Protein AF-A0A2U2XC08-F1 (afdb_monomer_lite)

Foldseek 3Di:
DDPDPPPPCPVDDDDDPPDPVNVVVVVVVVVVVVPDDLVRQLVVLVVVLVVVVVCQVVDPDCPDDAPLVSVVSNCVSVVNDLCNVCVVLVHHSVVSVCSSVVVDDDDPSNVVVVVVVD

Structure (mmCIF, N/CA/C/O backbone):
data_AF-A0A2U2XC08-F1
#
_entry.id   AF-A0A2U2XC08-F1
#
loop_
_atom_site.group_PDB
_atom_site.id
_atom_site.type_symbol
_atom_site.label_atom_id
_atom_site.label_alt_id
_atom_site.label_comp_id
_atom_site.label_asym_id
_atom_site.label_entity_id
_atom_site.label_seq_id
_atom_site.pdbx_PDB_ins_code
_atom_site.Cartn_x
_atom_site.Cartn_y
_atom_site.Cartn_z
_atom_site.occupancy
_atom_site.B_iso_or_equiv
_atom_site.auth_seq_id
_atom_site.auth_comp_id
_atom_site.auth_asym_id
_atom_site.auth_atom_id
_atom_site.pdbx_PDB_model_num
ATOM 1 N N . MET A 1 1 ? -36.194 44.953 7.758 1.00 37.62 1 MET A N 1
ATOM 2 C CA . MET A 1 1 ? -35.949 44.057 6.607 1.00 37.62 1 MET A CA 1
ATOM 3 C C . MET A 1 1 ? -35.073 42.915 7.097 1.00 37.62 1 MET A C 1
ATOM 5 O O . MET A 1 1 ? -33.997 43.182 7.612 1.00 37.62 1 MET A O 1
ATOM 9 N N . LYS A 1 2 ? -35.587 41.680 7.085 1.00 36.59 2 LYS A N 1
ATOM 10 C CA . LYS A 1 2 ? -34.853 40.486 7.528 1.00 36.59 2 LYS A CA 1
ATOM 11 C C . LYS A 1 2 ? -33.906 40.064 6.402 1.00 36.59 2 LYS A C 1
ATOM 13 O O . LYS A 1 2 ? -34.389 39.669 5.347 1.00 36.59 2 LYS A O 1
ATOM 18 N N . ASN A 1 3 ? -32.597 40.144 6.627 1.00 41.47 3 ASN A N 1
ATOM 19 C CA . ASN A 1 3 ? -31.620 39.487 5.762 1.00 41.47 3 ASN A CA 1
ATOM 20 C C . ASN A 1 3 ? -31.699 37.983 6.029 1.00 41.47 3 ASN A C 1
ATOM 22 O O . ASN A 1 3 ? -31.216 37.497 7.048 1.00 41.47 3 ASN A O 1
ATOM 26 N N . GLN A 1 4 ? -32.377 37.263 5.138 1.00 45.50 4 GLN A N 1
ATOM 27 C CA . GLN A 1 4 ? -32.289 35.812 5.066 1.00 45.50 4 GLN A CA 1
ATOM 28 C C . GLN A 1 4 ? -30.920 35.467 4.480 1.00 45.50 4 GLN A C 1
ATOM 30 O O . GLN A 1 4 ? -30.671 35.660 3.292 1.00 45.50 4 GLN A O 1
ATOM 35 N N . GLU A 1 5 ? -30.014 35.002 5.336 1.00 47.91 5 GLU A N 1
ATOM 36 C CA . GLU A 1 5 ? -28.791 34.344 4.898 1.00 47.91 5 GLU A CA 1
ATOM 37 C C . GLU A 1 5 ? -29.172 33.105 4.084 1.00 47.91 5 GLU A C 1
ATOM 39 O O . GLU A 1 5 ? -29.782 32.166 4.600 1.00 47.91 5 GLU A O 1
ATOM 44 N N . ASN A 1 6 ? -28.801 33.108 2.805 1.00 50.00 6 ASN A N 1
ATOM 45 C CA . ASN A 1 6 ? -28.801 31.932 1.944 1.00 50.00 6 ASN A CA 1
ATOM 46 C C . ASN A 1 6 ? -27.780 30.917 2.482 1.00 50.00 6 ASN A C 1
ATOM 48 O O . ASN A 1 6 ? -26.659 30.815 1.983 1.00 50.00 6 ASN A O 1
ATOM 52 N N . LYS A 1 7 ? -28.148 30.164 3.523 1.00 52.16 7 LYS A N 1
ATOM 53 C CA . LYS A 1 7 ? -27.429 28.949 3.903 1.00 52.16 7 LYS A CA 1
ATOM 54 C C . LYS A 1 7 ? -27.729 27.906 2.839 1.00 52.16 7 LYS A C 1
ATOM 56 O O . LYS A 1 7 ? -28.845 27.400 2.758 1.00 52.16 7 LYS A O 1
ATOM 61 N N . ALA A 1 8 ? -26.728 27.635 2.005 1.00 52.88 8 ALA A N 1
ATOM 62 C CA . ALA A 1 8 ? -26.723 26.505 1.093 1.00 52.88 8 ALA A CA 1
ATOM 63 C C . ALA A 1 8 ? -27.269 25.270 1.822 1.00 52.88 8 ALA A C 1
ATOM 65 O O . ALA A 1 8 ? -26.818 24.928 2.916 1.00 52.88 8 ALA A O 1
ATOM 66 N N . GLN A 1 9 ? -28.294 24.676 1.227 1.00 49.53 9 GLN A N 1
ATOM 67 C CA . GLN A 1 9 ? -29.098 23.588 1.757 1.00 49.53 9 GLN A CA 1
ATOM 68 C C . GLN A 1 9 ? -28.254 22.308 1.825 1.00 49.53 9 GLN A C 1
ATOM 70 O O . GLN A 1 9 ? -28.327 21.443 0.958 1.00 49.53 9 GLN A O 1
ATOM 75 N N . VAL A 1 10 ? -27.399 22.204 2.841 1.00 57.72 10 VAL A N 1
ATOM 76 C CA . VAL A 1 10 ? -26.796 20.932 3.236 1.00 57.72 10 VAL A CA 1
ATOM 77 C C . VAL A 1 10 ? -27.898 20.166 3.961 1.00 57.72 10 VAL A C 1
ATOM 79 O O . VAL A 1 10 ? -28.449 20.656 4.941 1.00 57.72 10 VAL A O 1
ATOM 82 N N . LEU A 1 11 ? -28.264 18.990 3.448 1.00 60.62 11 LEU A N 1
ATOM 83 C CA . LEU A 1 11 ? -29.372 18.159 3.953 1.00 60.62 11 LEU A CA 1
ATOM 84 C C . LEU A 1 11 ? -29.152 17.622 5.382 1.00 60.62 11 LEU A C 1
ATOM 86 O O . LEU A 1 11 ? -30.005 16.913 5.908 1.00 60.62 11 LEU A O 1
ATOM 90 N N . THR A 1 12 ? -28.016 17.937 6.000 1.00 60.31 12 THR A N 1
ATOM 91 C CA . THR A 1 12 ? -27.619 17.483 7.329 1.00 60.31 12 THR A CA 1
ATOM 92 C C . THR A 1 12 ? -26.810 18.570 8.028 1.00 60.31 12 THR A C 1
ATOM 94 O O . THR A 1 12 ? -25.965 19.217 7.400 1.00 60.31 12 THR A O 1
ATOM 97 N N . ASP A 1 13 ? -27.008 18.722 9.335 1.00 68.81 13 ASP A N 1
ATOM 98 C CA . ASP A 1 13 ? -26.088 19.484 10.176 1.00 68.81 13 ASP A CA 1
ATOM 99 C C . ASP A 1 13 ? -24.674 18.882 10.115 1.00 68.81 13 ASP A C 1
ATOM 101 O O . ASP A 1 13 ? -24.479 17.711 9.768 1.00 68.81 13 ASP A O 1
ATOM 105 N N . ARG A 1 14 ? -23.656 19.695 10.425 1.00 70.25 14 ARG A N 1
ATOM 106 C CA . ARG A 1 14 ? -22.283 19.188 10.551 1.00 70.25 14 ARG A CA 1
ATOM 107 C C . ARG A 1 14 ? -22.255 18.112 11.637 1.00 70.25 14 ARG A C 1
ATOM 109 O O . ARG A 1 14 ? -22.816 18.314 12.708 1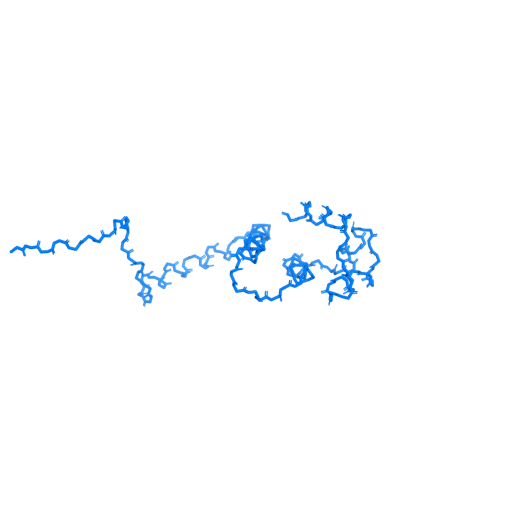.00 70.25 14 ARG A O 1
ATOM 116 N N . MET A 1 15 ? -21.587 16.993 11.354 1.00 73.00 15 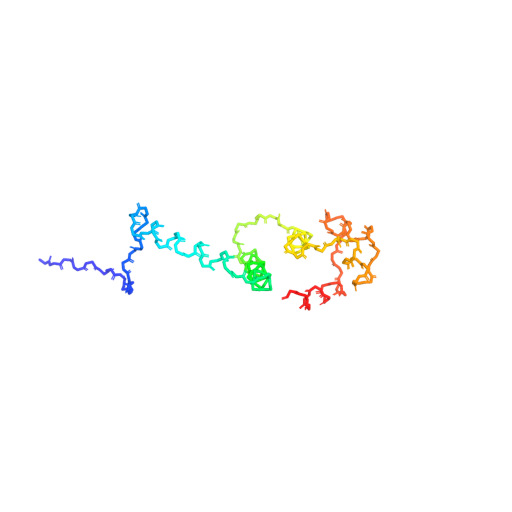MET A N 1
ATOM 117 C CA . MET A 1 15 ? -21.402 15.912 12.323 1.00 73.00 15 MET A CA 1
ATOM 118 C C . MET A 1 15 ? -20.749 16.454 13.603 1.00 73.00 15 MET A C 1
ATOM 120 O O . MET A 1 15 ? -19.706 17.106 13.532 1.00 73.00 15 MET A O 1
ATOM 124 N N . ASP A 1 16 ? -21.367 16.180 14.752 1.00 80.88 16 ASP A N 1
ATOM 125 C CA . ASP A 1 16 ? -20.896 16.639 16.059 1.00 80.88 16 ASP A CA 1
ATOM 126 C C . ASP A 1 16 ? -19.779 15.723 16.585 1.00 80.88 16 ASP A C 1
ATOM 128 O O . ASP A 1 16 ? -20.021 14.689 17.214 1.00 80.88 16 ASP A O 1
ATOM 132 N N . VAL A 1 17 ? -18.537 16.056 16.227 1.00 84.62 17 VAL A N 1
ATOM 133 C CA . VAL A 1 17 ? -17.336 15.294 16.593 1.00 84.62 17 VAL A CA 1
ATOM 134 C C . VAL A 1 17 ? -16.894 15.596 18.027 1.00 84.62 17 VAL A C 1
ATOM 136 O O . VAL A 1 17 ? -16.943 16.733 18.482 1.00 84.62 17 VAL A O 1
ATOM 139 N N . GLY A 1 18 ? -16.398 14.580 18.739 1.00 84.69 18 GLY A N 1
ATOM 140 C CA . GLY A 1 18 ? -15.904 14.728 20.117 1.00 84.69 18 GLY A CA 1
ATOM 141 C C . GLY A 1 18 ? -16.979 14.621 21.204 1.00 84.69 18 GLY A C 1
ATOM 142 O O . GLY A 1 18 ? -16.652 14.660 22.390 1.00 84.69 18 GLY A O 1
ATOM 143 N N . THR A 1 19 ? -18.239 14.421 20.820 1.00 91.62 19 THR A N 1
ATOM 144 C CA . THR A 1 19 ? -19.324 14.060 21.739 1.00 91.62 19 THR A CA 1
ATOM 145 C C . THR A 1 19 ? -19.198 12.625 22.238 1.00 91.62 19 THR A C 1
ATOM 147 O O . THR A 1 19 ? -18.484 11.790 21.672 1.00 91.62 19 THR A O 1
ATOM 150 N N . LYS A 1 20 ? -19.928 12.315 23.313 1.00 92.50 20 LYS A N 1
ATOM 151 C CA . LYS A 1 20 ? -20.022 10.951 23.835 1.00 92.50 20 LYS A CA 1
ATOM 152 C C . LYS A 1 20 ? -20.632 10.017 22.787 1.00 92.50 20 LYS A C 1
ATOM 154 O O . LYS A 1 20 ? -20.092 8.944 22.545 1.00 92.50 20 LYS A O 1
ATOM 159 N N . GLU A 1 21 ? -21.691 10.465 22.126 1.00 89.19 21 GLU A N 1
ATOM 160 C CA . GLU A 1 21 ? -22.430 9.737 21.099 1.00 89.19 21 GLU A CA 1
ATOM 161 C C . GLU A 1 21 ? -21.540 9.419 19.890 1.00 89.19 21 GLU A C 1
ATOM 163 O O . GLU A 1 21 ? -21.527 8.288 19.403 1.00 89.19 21 GLU A O 1
ATOM 168 N N . PHE A 1 22 ? -20.733 10.386 19.437 1.00 91.50 22 PHE A N 1
ATOM 169 C CA . PHE A 1 22 ? -19.759 10.162 18.368 1.00 91.50 22 PHE A CA 1
ATOM 170 C C . PHE A 1 22 ? -18.724 9.096 18.753 1.00 91.50 22 PHE A C 1
ATOM 172 O O . PHE A 1 22 ? -18.450 8.182 17.971 1.00 91.50 22 PHE A O 1
ATOM 179 N N . ASN A 1 23 ? -18.181 9.173 19.970 1.00 93.50 23 ASN A N 1
ATOM 180 C CA . ASN A 1 23 ? -17.194 8.211 20.461 1.00 93.50 23 ASN A CA 1
ATOM 181 C C . ASN A 1 23 ? -17.789 6.797 20.607 1.00 93.50 23 ASN A C 1
ATOM 183 O O . ASN A 1 23 ? -17.135 5.811 20.260 1.00 93.50 23 ASN A O 1
ATOM 187 N N . GLU A 1 24 ? -19.037 6.685 21.072 1.00 94.00 24 GLU A N 1
ATOM 188 C CA . GLU A 1 24 ? -19.772 5.416 21.146 1.00 94.00 24 GLU A CA 1
ATOM 189 C C . GLU A 1 24 ? -19.996 4.818 19.754 1.00 94.00 24 GLU A C 1
ATOM 191 O O . GLU A 1 24 ? -19.713 3.638 19.528 1.00 94.00 24 GLU A O 1
ATOM 196 N N . PHE A 1 25 ? -20.421 5.636 18.790 1.00 93.00 25 PHE A N 1
ATOM 197 C CA . PHE A 1 25 ? -20.585 5.200 17.408 1.00 93.00 25 PHE A CA 1
ATOM 198 C C . PHE A 1 25 ? -19.259 4.728 16.790 1.00 93.00 25 PHE A C 1
ATOM 200 O O . PHE A 1 25 ? -19.203 3.655 16.181 1.00 93.00 25 PHE A O 1
ATOM 207 N N . GLN A 1 26 ? -18.165 5.467 17.002 1.00 93.69 26 GLN A N 1
ATOM 208 C CA . GLN A 1 26 ? -16.832 5.064 16.554 1.00 93.69 26 GLN A CA 1
ATOM 209 C C . GLN A 1 26 ? -16.415 3.717 17.167 1.00 93.69 26 GLN A C 1
ATOM 211 O O . GLN A 1 26 ? -15.881 2.856 16.461 1.00 93.69 26 GLN A O 1
ATOM 216 N N . ALA A 1 27 ? -16.693 3.493 18.454 1.00 95.00 27 ALA A N 1
ATOM 217 C CA . ALA A 1 27 ? -16.409 2.222 19.116 1.00 95.00 27 ALA A CA 1
ATOM 218 C C . ALA A 1 27 ? -17.211 1.055 18.509 1.00 95.00 27 ALA A C 1
ATOM 220 O O . ALA A 1 27 ? -16.644 -0.015 18.268 1.00 95.00 27 ALA A O 1
ATOM 221 N N . ILE A 1 28 ? -18.496 1.262 18.192 1.00 96.00 28 ILE A N 1
ATOM 222 C CA . ILE A 1 28 ? -19.341 0.265 17.510 1.00 96.00 28 ILE A CA 1
ATOM 223 C C . ILE A 1 28 ? -18.751 -0.096 16.142 1.00 96.00 28 ILE A C 1
ATOM 225 O O . ILE A 1 28 ? -18.589 -1.279 15.831 1.00 96.00 28 ILE A O 1
ATOM 229 N N . LEU A 1 29 ? -18.375 0.904 15.339 1.00 94.06 29 LEU A N 1
ATOM 230 C CA . LEU A 1 29 ? -17.763 0.679 14.027 1.00 94.06 29 LEU A CA 1
ATOM 231 C C . LEU A 1 29 ? -16.441 -0.090 14.128 1.00 94.06 29 LEU A C 1
ATOM 233 O O . LEU A 1 29 ? -16.198 -1.010 13.342 1.00 94.06 29 LEU A O 1
ATOM 237 N N . LEU A 1 30 ? -15.593 0.248 15.104 1.00 93.94 30 LEU A N 1
ATOM 238 C CA . LEU A 1 30 ? -14.325 -0.444 15.342 1.00 93.94 30 LEU A CA 1
ATOM 239 C C . LEU A 1 30 ? -14.544 -1.906 15.741 1.00 93.94 30 LEU A C 1
ATOM 241 O O . LEU A 1 30 ? -13.868 -2.788 15.207 1.00 93.94 30 LEU A O 1
ATOM 245 N N . ASN A 1 31 ? -15.505 -2.180 16.623 1.00 95.56 31 ASN A N 1
ATOM 246 C CA . ASN A 1 31 ? -15.857 -3.547 17.001 1.00 95.56 31 ASN A CA 1
ATOM 247 C C . ASN A 1 31 ? -16.374 -4.334 15.793 1.00 95.56 31 ASN A C 1
ATOM 249 O O . ASN A 1 31 ? -15.866 -5.419 15.510 1.00 95.56 31 ASN A O 1
ATOM 253 N N . LYS A 1 32 ? -17.269 -3.742 14.993 1.00 93.62 32 LYS A N 1
ATOM 254 C CA . LYS A 1 32 ? -17.787 -4.403 13.791 1.00 93.62 32 LYS A CA 1
ATOM 255 C C . LYS A 1 32 ? -16.707 -4.663 12.741 1.00 93.62 32 LYS A C 1
ATOM 257 O O . LYS A 1 32 ? -16.725 -5.682 12.057 1.00 93.62 32 LYS A O 1
ATOM 262 N N . SER A 1 33 ? -15.740 -3.756 12.621 1.00 92.31 33 SER A N 1
ATOM 263 C CA . SER A 1 33 ? -14.581 -3.918 11.740 1.00 92.31 33 SER A CA 1
ATOM 264 C C . SER A 1 33 ? -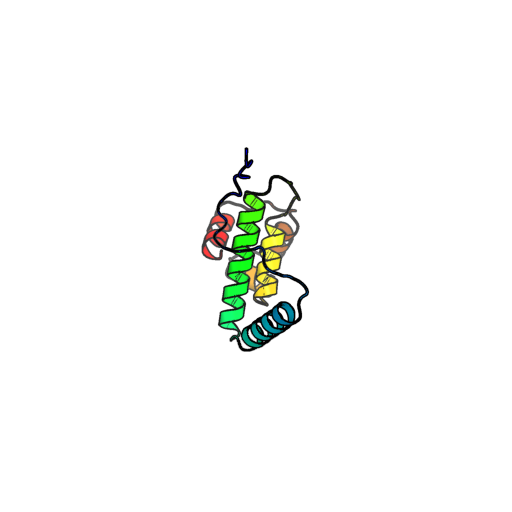13.709 -5.113 12.144 1.00 92.31 33 SER A C 1
ATOM 266 O O . SER A 1 33 ? -13.240 -5.859 11.281 1.00 92.31 33 SER A O 1
ATOM 268 N N . ARG A 1 34 ? -13.517 -5.337 13.453 1.00 92.75 34 ARG A N 1
ATOM 269 C CA . ARG A 1 34 ? -12.701 -6.447 13.976 1.00 92.75 34 ARG A CA 1
ATOM 270 C C . ARG A 1 34 ? -13.294 -7.817 13.648 1.00 92.75 34 ARG A C 1
ATOM 272 O O . ARG A 1 34 ? -12.520 -8.721 13.331 1.00 92.75 34 ARG A O 1
ATOM 279 N N . GLU A 1 35 ? -14.624 -7.929 13.648 1.00 95.50 35 GLU A N 1
ATOM 280 C CA . GLU A 1 35 ? -15.389 -9.149 13.327 1.00 95.50 35 GLU A CA 1
ATOM 281 C C . GLU A 1 35 ? -15.267 -9.607 11.864 1.00 95.50 35 GLU A C 1
ATOM 283 O O . GLU A 1 35 ? -15.655 -10.727 11.538 1.00 95.50 35 GLU A O 1
ATOM 288 N N . ARG A 1 36 ? -14.747 -8.763 10.964 1.00 92.62 36 ARG A N 1
ATOM 289 C CA . ARG A 1 36 ? -14.617 -9.108 9.542 1.00 92.62 36 ARG A CA 1
ATOM 290 C C . ARG A 1 36 ? -13.669 -10.284 9.324 1.00 92.62 36 ARG A C 1
ATOM 292 O O . ARG A 1 36 ? -12.616 -10.379 9.970 1.00 92.62 36 ARG A O 1
ATOM 299 N N . SER A 1 37 ? -14.009 -11.112 8.338 1.00 95.31 37 SER A N 1
ATOM 300 C CA . SER A 1 37 ? -13.136 -12.190 7.875 1.00 95.31 37 SER A CA 1
ATOM 301 C C . SER A 1 37 ? -11.840 -11.630 7.274 1.00 95.31 37 SER A C 1
ATOM 303 O O . SER A 1 37 ? -11.744 -10.443 6.939 1.00 95.31 37 SER A O 1
ATOM 305 N N . ILE A 1 38 ? -10.825 -12.482 7.131 1.00 91.38 38 ILE A N 1
ATOM 306 C CA . ILE A 1 38 ? -9.538 -12.093 6.535 1.00 91.38 38 ILE A CA 1
ATOM 307 C C . ILE A 1 38 ? -9.743 -11.636 5.085 1.00 91.38 38 ILE A C 1
ATOM 309 O O . ILE A 1 38 ? -9.164 -10.642 4.658 1.00 91.38 38 ILE A O 1
ATOM 313 N N . GLU A 1 39 ? -10.614 -12.312 4.344 1.00 91.62 39 GLU A N 1
ATOM 314 C CA . GLU A 1 39 ? -10.951 -12.003 2.954 1.00 91.62 39 GLU A CA 1
ATOM 315 C C . GLU A 1 39 ? -11.624 -10.633 2.851 1.00 91.62 39 GLU A C 1
ATOM 317 O O . GLU A 1 39 ? -11.231 -9.810 2.028 1.00 91.62 39 GLU A O 1
ATOM 322 N N . GLN A 1 40 ? -12.589 -10.346 3.729 1.00 94.31 40 GLN A N 1
ATOM 323 C CA . GLN A 1 40 ? -13.250 -9.040 3.776 1.00 94.31 40 GLN A CA 1
ATOM 324 C C . GLN A 1 40 ? -12.263 -7.916 4.102 1.00 94.31 40 GLN A C 1
ATOM 326 O O . GLN A 1 40 ? -12.318 -6.855 3.483 1.00 94.31 40 GLN A O 1
ATOM 331 N N . LYS A 1 41 ? -11.340 -8.147 5.044 1.00 92.50 41 LYS A N 1
ATOM 332 C CA . LYS A 1 41 ? -10.271 -7.190 5.368 1.00 92.50 41 LYS A CA 1
ATOM 333 C C . LYS A 1 41 ? -9.381 -6.936 4.150 1.00 92.50 41 LYS A C 1
ATOM 335 O O . LYS A 1 41 ? -9.171 -5.782 3.798 1.00 92.50 41 LYS A O 1
ATOM 340 N N . LYS A 1 42 ? -8.960 -7.988 3.443 1.00 90.69 42 LYS A N 1
ATOM 341 C CA . LYS A 1 42 ? -8.158 -7.882 2.210 1.00 90.69 42 LYS A CA 1
ATOM 342 C C . LYS A 1 42 ? -8.866 -7.108 1.095 1.00 90.69 42 LYS A C 1
ATOM 344 O O . LYS A 1 42 ? -8.236 -6.296 0.426 1.00 90.69 42 LYS A O 1
ATOM 349 N N . VAL A 1 43 ? -10.170 -7.316 0.909 1.00 92.75 43 VAL A N 1
ATOM 350 C CA . VAL A 1 43 ? -10.969 -6.558 -0.072 1.00 92.75 43 VAL A CA 1
ATOM 351 C C . VAL A 1 43 ? -11.017 -5.072 0.291 1.00 92.75 43 VAL A C 1
ATOM 353 O O . VAL A 1 43 ? -10.838 -4.224 -0.581 1.00 92.75 43 VAL A O 1
ATOM 356 N N . VAL A 1 44 ? -11.198 -4.744 1.573 1.00 93.38 44 VAL A N 1
ATOM 357 C CA . VAL A 1 44 ? -11.164 -3.353 2.057 1.00 93.38 44 VAL A CA 1
ATOM 358 C C . VAL A 1 44 ? -9.783 -2.720 1.859 1.00 93.38 44 VAL A C 1
ATOM 360 O O . VAL A 1 44 ? -9.714 -1.587 1.389 1.00 93.38 44 VAL A O 1
ATOM 363 N N . GLU A 1 45 ? -8.696 -3.440 2.145 1.00 92.62 45 GLU A N 1
ATOM 364 C CA . GLU A 1 45 ? -7.329 -2.954 1.895 1.00 92.62 45 GLU A CA 1
ATOM 365 C C . GLU A 1 45 ? -7.071 -2.696 0.404 1.00 92.62 45 GLU A C 1
ATOM 367 O O . GLU A 1 45 ? -6.505 -1.664 0.043 1.00 92.62 45 GLU A O 1
ATOM 372 N N . LEU A 1 46 ? -7.547 -3.578 -0.484 1.00 92.31 46 LEU A N 1
ATOM 373 C CA . LEU A 1 46 ? -7.442 -3.365 -1.930 1.00 92.31 46 LEU A CA 1
ATOM 374 C C . LEU A 1 46 ? -8.215 -2.122 -2.381 1.00 92.31 46 LEU A C 1
ATOM 376 O O . LEU A 1 46 ? -7.689 -1.327 -3.154 1.00 92.31 46 LEU A O 1
ATOM 380 N N . MET A 1 47 ? -9.442 -1.927 -1.886 1.00 94.06 47 MET A N 1
ATOM 381 C CA . MET A 1 47 ? -10.233 -0.726 -2.185 1.00 94.06 47 MET A CA 1
ATOM 382 C C . MET A 1 47 ? -9.548 0.545 -1.673 1.00 94.06 47 MET A C 1
ATOM 384 O O . MET A 1 47 ? -9.455 1.527 -2.403 1.00 94.06 47 MET A O 1
ATOM 388 N N . SER A 1 48 ? -9.006 0.510 -0.454 1.00 93.88 48 SER A N 1
ATOM 389 C CA . SER A 1 48 ? -8.221 1.609 0.121 1.00 93.88 48 SER A CA 1
ATOM 390 C C . SER A 1 48 ? -7.021 1.967 -0.760 1.00 93.88 48 SER A C 1
ATOM 392 O O . SER A 1 48 ? -6.774 3.140 -1.034 1.00 93.88 48 SER A O 1
ATOM 394 N N . LEU A 1 49 ? -6.301 0.962 -1.267 1.00 93.62 49 LEU A N 1
ATOM 395 C CA . LEU A 1 49 ? -5.176 1.180 -2.171 1.00 93.62 49 LEU A CA 1
ATOM 396 C C . LEU A 1 49 ? -5.605 1.819 -3.501 1.00 93.62 49 LEU A C 1
ATOM 398 O O . LEU A 1 49 ? -4.927 2.735 -3.962 1.00 93.62 49 LEU A O 1
ATOM 402 N N . LYS A 1 50 ? -6.732 1.389 -4.085 1.00 92.56 50 LYS A N 1
ATOM 403 C CA . LYS A 1 50 ? -7.290 2.003 -5.304 1.00 92.56 50 LYS A CA 1
ATOM 404 C C . LYS A 1 50 ? -7.617 3.477 -5.091 1.00 92.56 50 LYS A C 1
ATOM 406 O O . LYS A 1 50 ? -7.147 4.309 -5.859 1.00 92.56 50 LYS A O 1
ATOM 411 N N . PHE A 1 51 ? -8.318 3.810 -4.007 1.00 93.75 51 PHE A N 1
ATOM 412 C CA . PHE A 1 51 ? -8.629 5.206 -3.690 1.00 93.75 51 PHE A CA 1
AT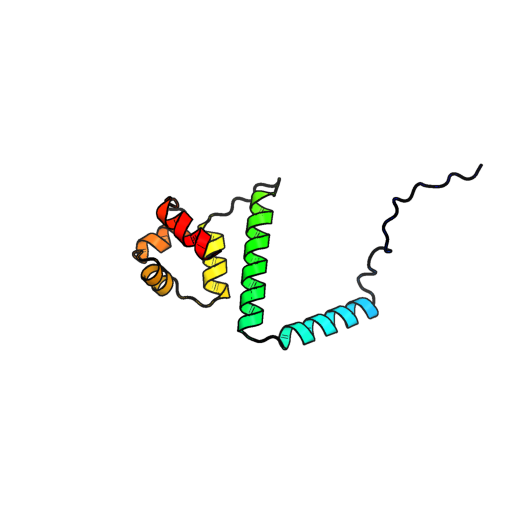OM 413 C C . PHE A 1 51 ? -7.366 6.041 -3.475 1.00 93.75 51 PHE A C 1
ATOM 415 O O . PHE A 1 51 ? -7.266 7.134 -4.013 1.00 93.75 51 PHE A O 1
ATOM 422 N N . LYS A 1 52 ? -6.336 5.505 -2.807 1.00 91.69 52 LYS A N 1
ATOM 423 C CA . LYS A 1 52 ? -5.041 6.198 -2.686 1.00 91.69 52 LYS A CA 1
ATOM 424 C C . LYS A 1 52 ? -4.374 6.467 -4.038 1.00 91.69 52 LYS A C 1
ATOM 426 O O . LYS A 1 52 ? -3.697 7.483 -4.182 1.00 91.69 52 LYS A O 1
ATOM 431 N N . MET A 1 53 ? -4.491 5.548 -4.999 1.00 91.50 53 MET A N 1
ATOM 432 C CA . MET A 1 53 ? -3.970 5.751 -6.356 1.00 91.50 53 MET A CA 1
ATOM 433 C C . MET A 1 53 ? -4.771 6.828 -7.097 1.00 91.50 53 MET A C 1
ATOM 435 O O . MET A 1 53 ? -4.172 7.697 -7.723 1.00 91.50 53 MET A O 1
ATOM 439 N N . GLU A 1 54 ? -6.101 6.807 -6.995 1.00 92.38 54 GLU A N 1
ATOM 440 C CA . GLU A 1 54 ? -6.982 7.829 -7.578 1.00 92.38 54 GLU A CA 1
ATOM 441 C C . GLU A 1 54 ? -6.715 9.214 -6.979 1.00 92.38 54 GLU A C 1
ATOM 443 O O . GLU A 1 54 ? -6.534 10.185 -7.714 1.00 92.38 54 GLU A O 1
ATOM 448 N N . ASP A 1 55 ? -6.611 9.303 -5.655 1.00 91.88 55 ASP A N 1
ATOM 449 C CA . ASP A 1 55 ? -6.282 10.535 -4.941 1.00 91.88 55 ASP A CA 1
ATOM 450 C C . ASP A 1 55 ? -4.918 11.074 -5.375 1.00 91.88 55 ASP A C 1
ATOM 452 O O . ASP A 1 55 ? -4.779 12.271 -5.611 1.00 91.88 55 ASP A O 1
ATOM 456 N N . TYR A 1 56 ? -3.918 10.199 -5.540 1.00 91.25 56 TYR A N 1
ATOM 457 C CA . TYR A 1 56 ? -2.600 10.583 -6.047 1.00 91.25 56 TYR A CA 1
ATOM 458 C C . TYR A 1 56 ? -2.659 11.152 -7.471 1.00 91.25 56 TYR A C 1
ATOM 460 O O . TYR A 1 56 ? -1.979 12.130 -7.770 1.00 91.25 56 TYR A O 1
ATOM 468 N N . LEU A 1 57 ? -3.477 10.572 -8.353 1.00 90.31 57 LEU A N 1
ATOM 469 C CA . LEU A 1 57 ? -3.655 11.082 -9.717 1.00 90.31 57 LEU A CA 1
ATOM 470 C C . LEU A 1 57 ? -4.380 12.435 -9.744 1.00 90.31 57 LEU A C 1
ATOM 472 O O . LEU A 1 57 ? -4.115 13.255 -10.623 1.00 90.31 57 LEU A O 1
ATOM 476 N N . ASN A 1 58 ? -5.275 12.670 -8.783 1.00 91.62 58 ASN A N 1
ATOM 477 C CA . ASN A 1 58 ? -6.088 13.881 -8.692 1.00 91.62 58 ASN A CA 1
ATOM 478 C C . ASN A 1 58 ? -5.473 14.977 -7.800 1.00 91.62 58 ASN A C 1
ATOM 480 O O . ASN A 1 58 ? -5.996 16.097 -7.761 1.00 91.62 58 ASN A O 1
ATOM 484 N N . SER A 1 59 ? -4.388 14.692 -7.071 1.00 87.38 59 SER A N 1
ATOM 485 C CA . SER A 1 59 ? -3.815 15.643 -6.120 1.00 87.38 59 SER A CA 1
ATOM 486 C C . SER A 1 59 ? -3.154 16.824 -6.837 1.00 87.38 59 SER A C 1
ATOM 488 O O . SER A 1 59 ? -2.349 16.681 -7.758 1.00 87.38 59 SER A O 1
ATOM 490 N N . LYS A 1 60 ? -3.483 18.041 -6.386 1.00 81.94 60 LYS A N 1
ATOM 491 C CA . LYS A 1 60 ? -2.807 19.269 -6.841 1.00 81.94 60 LYS A CA 1
ATOM 492 C C . LYS A 1 60 ? -1.420 19.409 -6.211 1.00 81.94 60 LYS A C 1
ATOM 494 O O . LYS A 1 60 ? -0.507 19.936 -6.846 1.00 81.94 60 LYS A O 1
ATOM 499 N N . ASP A 1 61 ? -1.267 18.887 -4.997 1.00 72.50 61 ASP A N 1
ATOM 500 C CA . ASP A 1 61 ? 0.004 18.797 -4.291 1.00 72.50 61 ASP A CA 1
ATOM 501 C C . ASP A 1 61 ? 0.762 17.558 -4.766 1.00 72.50 61 ASP A C 1
ATOM 503 O O . ASP A 1 61 ? 0.345 16.415 -4.558 1.00 72.50 61 ASP A O 1
ATOM 507 N N . LYS A 1 62 ? 1.885 17.790 -5.449 1.00 64.81 62 LYS A N 1
ATOM 508 C CA . LYS A 1 62 ? 2.728 16.736 -6.019 1.00 64.81 62 LYS A CA 1
ATOM 509 C C . LYS A 1 62 ? 3.684 16.185 -4.966 1.00 64.81 62 LYS A C 1
ATOM 511 O O . LYS A 1 62 ? 4.898 16.351 -5.073 1.00 64.81 62 LYS A O 1
ATOM 516 N N . HIS A 1 63 ? 3.155 15.514 -3.947 1.00 74.62 63 HIS A N 1
ATOM 517 C CA . HIS A 1 63 ? 3.991 14.595 -3.179 1.00 74.62 63 HIS A CA 1
ATOM 518 C C . HIS A 1 63 ? 4.368 13.437 -4.098 1.00 74.62 63 HIS A C 1
ATOM 520 O O . HIS A 1 63 ? 3.524 12.631 -4.472 1.00 74.62 63 HIS A O 1
ATOM 526 N N . PHE A 1 64 ? 5.629 13.396 -4.517 1.00 80.25 64 PHE A N 1
ATOM 527 C CA . PHE A 1 64 ? 6.113 12.395 -5.456 1.00 80.25 64 PHE A CA 1
ATOM 528 C C . PHE A 1 64 ? 6.047 10.996 -4.821 1.00 80.25 64 PHE A C 1
ATOM 530 O O . PHE A 1 64 ? 6.790 10.713 -3.881 1.00 80.25 64 PHE A O 1
ATOM 537 N N . LYS A 1 65 ? 5.163 10.131 -5.336 1.00 87.88 65 LYS A N 1
ATOM 538 C CA . LYS A 1 65 ? 5.125 8.695 -5.025 1.00 87.88 65 LYS A CA 1
ATOM 539 C C . LYS A 1 65 ? 5.604 7.895 -6.228 1.00 87.88 65 LYS A C 1
ATOM 541 O O . LYS A 1 65 ? 5.198 8.144 -7.364 1.00 87.88 65 LYS A O 1
ATOM 546 N N . LEU A 1 66 ? 6.439 6.896 -5.972 1.00 90.31 66 LEU A N 1
ATOM 547 C CA . LEU A 1 66 ? 6.857 5.929 -6.977 1.00 90.31 66 LEU A CA 1
ATOM 548 C C . LEU A 1 66 ? 5.787 4.845 -7.134 1.00 90.31 66 LEU A C 1
ATOM 550 O O . LEU A 1 66 ? 5.129 4.448 -6.176 1.00 90.31 66 LEU A O 1
ATOM 554 N N . VAL A 1 67 ? 5.694 4.255 -8.329 1.00 88.94 67 VAL A N 1
ATOM 555 C CA . VAL A 1 67 ? 4.901 3.027 -8.555 1.00 88.94 67 VAL A CA 1
ATOM 556 C C . VAL A 1 67 ? 5.294 1.928 -7.557 1.00 88.94 67 VAL A C 1
ATOM 558 O O . VAL A 1 67 ? 4.449 1.192 -7.050 1.00 88.94 67 VAL A O 1
ATOM 561 N N . GLY A 1 68 ? 6.588 1.853 -7.237 1.00 92.62 68 GLY A N 1
ATOM 562 C CA . GLY A 1 68 ? 7.139 0.930 -6.253 1.00 92.62 68 GLY A CA 1
ATOM 563 C C . GLY A 1 68 ? 6.570 1.077 -4.841 1.00 92.62 68 GLY A C 1
ATOM 564 O O . GLY A 1 68 ? 6.526 0.083 -4.114 1.00 92.62 68 GLY A O 1
ATOM 565 N N .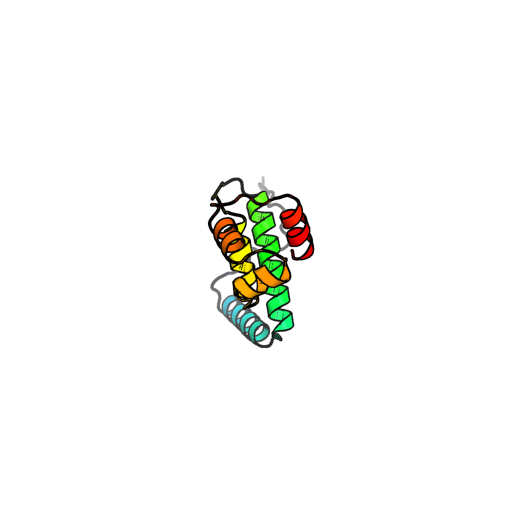 ASP A 1 69 ? 6.106 2.270 -4.465 1.00 93.31 69 ASP A N 1
ATOM 566 C CA . ASP A 1 69 ? 5.516 2.523 -3.149 1.00 93.31 69 ASP A CA 1
ATOM 567 C C . ASP A 1 69 ? 4.139 1.867 -3.048 1.00 93.31 69 ASP A C 1
ATOM 569 O O . ASP A 1 69 ? 3.880 1.112 -2.112 1.00 93.31 69 ASP A O 1
ATOM 573 N N . PHE A 1 70 ? 3.295 2.048 -4.067 1.00 92.88 70 PHE A N 1
ATOM 574 C CA . PHE A 1 70 ? 1.994 1.382 -4.138 1.00 92.88 70 PHE A CA 1
ATOM 575 C C . PHE A 1 70 ? 2.126 -0.141 -4.206 1.00 92.88 70 PHE A C 1
ATOM 577 O O . PHE A 1 70 ? 1.373 -0.865 -3.556 1.00 92.88 70 PHE A O 1
ATOM 584 N N . LEU A 1 71 ? 3.118 -0.641 -4.948 1.00 93.81 71 LEU A N 1
ATOM 585 C CA . LEU A 1 71 ? 3.373 -2.075 -5.022 1.00 93.81 71 LEU A CA 1
ATOM 586 C C . LEU A 1 71 ? 3.815 -2.649 -3.668 1.00 93.81 71 LEU A C 1
ATOM 588 O O . LEU A 1 71 ? 3.375 -3.730 -3.287 1.00 93.81 71 LEU A O 1
ATOM 592 N N . LYS A 1 72 ? 4.649 -1.931 -2.910 1.00 94.19 72 LYS A N 1
ATOM 593 C CA . LYS A 1 72 ? 4.997 -2.316 -1.534 1.00 94.19 72 LYS A CA 1
ATOM 594 C C . LYS A 1 72 ? 3.778 -2.320 -0.618 1.00 94.19 72 LYS A C 1
ATOM 596 O O . LYS A 1 72 ? 3.625 -3.269 0.146 1.00 94.19 72 LYS A O 1
ATOM 601 N N . GLU A 1 73 ? 2.929 -1.291 -0.689 1.00 93.62 73 GLU A N 1
ATOM 602 C CA . GLU A 1 73 ? 1.683 -1.230 0.089 1.00 93.62 73 GLU A CA 1
ATOM 603 C C . GLU A 1 73 ? 0.814 -2.469 -0.189 1.00 93.62 73 GLU A C 1
ATOM 605 O O . GLU A 1 73 ? 0.394 -3.141 0.751 1.00 93.62 73 GLU A O 1
ATOM 610 N N . PHE A 1 74 ? 0.647 -2.842 -1.463 1.00 93.94 74 PHE A N 1
ATOM 611 C CA . PHE A 1 74 ? -0.060 -4.059 -1.865 1.00 93.94 74 PHE A CA 1
ATOM 612 C C . PHE A 1 74 ? 0.564 -5.334 -1.286 1.00 93.94 74 PHE A C 1
ATOM 614 O O . PHE A 1 74 ? -0.113 -6.116 -0.622 1.00 93.94 74 PHE A O 1
ATOM 621 N N . LEU A 1 75 ? 1.862 -5.555 -1.509 1.00 94.75 75 LEU A N 1
ATOM 622 C CA . LEU A 1 75 ? 2.529 -6.775 -1.052 1.00 94.75 75 LEU A CA 1
ATOM 623 C C . LEU A 1 75 ? 2.449 -6.932 0.470 1.00 94.75 75 LEU A C 1
ATOM 625 O O . LEU A 1 75 ? 2.222 -8.038 0.956 1.00 94.75 75 LEU A O 1
ATOM 629 N N . ASN A 1 76 ? 2.573 -5.830 1.210 1.00 93.56 76 ASN A N 1
ATOM 630 C CA . ASN A 1 76 ? 2.464 -5.831 2.664 1.00 93.56 76 ASN A CA 1
ATOM 631 C C . ASN A 1 76 ? 1.035 -6.133 3.132 1.00 93.56 76 ASN A C 1
ATOM 633 O O . ASN A 1 76 ? 0.862 -6.976 4.007 1.00 93.56 76 ASN A O 1
ATOM 637 N N . ALA A 1 77 ? 0.019 -5.502 2.532 1.00 90.81 77 ALA A N 1
ATOM 638 C CA . ALA A 1 77 ? -1.384 -5.704 2.907 1.00 90.81 77 ALA A CA 1
ATOM 639 C C . ALA A 1 77 ? -1.857 -7.154 2.704 1.00 90.81 77 ALA A C 1
ATOM 641 O O . ALA A 1 77 ? -2.722 -7.646 3.428 1.00 90.81 77 ALA A O 1
ATOM 642 N N . PHE A 1 78 ? -1.275 -7.850 1.727 1.00 91.81 78 PHE A N 1
ATOM 643 C CA . PHE A 1 78 ? -1.603 -9.239 1.412 1.00 91.81 78 PHE A CA 1
ATOM 644 C C . PHE A 1 78 ? -0.596 -10.256 1.964 1.00 91.81 78 PHE A C 1
ATOM 646 O O . PHE A 1 78 ? -0.759 -11.452 1.716 1.00 91.81 78 PHE A O 1
ATOM 653 N N . GLU A 1 79 ? 0.419 -9.797 2.702 1.00 93.56 79 GLU A N 1
ATOM 654 C CA . GLU A 1 79 ? 1.508 -10.617 3.253 1.00 93.56 79 GLU A CA 1
ATOM 655 C C . GLU A 1 79 ? 2.253 -11.436 2.178 1.00 93.56 79 GLU A C 1
ATOM 657 O O . GLU A 1 79 ? 2.749 -12.545 2.403 1.00 93.56 79 GLU A O 1
ATOM 662 N N . ILE A 1 80 ? 2.348 -10.886 0.966 1.00 94.94 80 ILE A N 1
ATOM 663 C CA . ILE A 1 80 ? 3.003 -11.530 -0.167 1.00 94.94 80 ILE A CA 1
ATOM 664 C C . ILE A 1 80 ? 4.485 -11.178 -0.135 1.00 94.94 80 ILE A C 1
ATOM 666 O O . ILE A 1 80 ? 4.892 -10.027 -0.296 1.00 94.94 80 ILE A O 1
ATOM 670 N N . ARG A 1 81 ? 5.333 -12.199 -0.003 1.00 96.12 81 ARG A N 1
ATOM 671 C CA . ARG A 1 81 ? 6.781 -12.005 -0.119 1.00 96.12 81 ARG A CA 1
ATOM 672 C C . ARG A 1 81 ? 7.138 -11.520 -1.523 1.00 96.12 81 ARG A C 1
ATOM 674 O O . ARG A 1 81 ? 6.748 -12.130 -2.517 1.00 96.12 81 ARG A O 1
ATOM 681 N N . GLN A 1 82 ? 7.965 -10.480 -1.601 1.00 95.62 82 GLN A N 1
ATOM 682 C CA . GLN A 1 82 ? 8.372 -9.861 -2.864 1.00 95.62 82 GLN A CA 1
ATOM 683 C C . GLN A 1 82 ? 8.971 -10.867 -3.863 1.00 95.62 82 GLN A C 1
ATOM 685 O O . GLN A 1 82 ? 8.681 -10.792 -5.052 1.00 95.62 82 GLN A O 1
ATOM 690 N N . ASN A 1 83 ? 9.780 -11.828 -3.406 1.00 95.50 83 ASN A N 1
ATOM 691 C CA . ASN A 1 83 ? 10.340 -12.861 -4.284 1.00 95.50 83 ASN A CA 1
ATOM 692 C C . ASN A 1 83 ? 9.255 -13.763 -4.890 1.00 95.50 83 ASN A C 1
ATOM 694 O O . ASN A 1 83 ? 9.299 -14.036 -6.080 1.00 95.50 83 ASN A O 1
ATOM 698 N N . LYS A 1 84 ? 8.250 -14.155 -4.100 1.00 96.94 84 LYS A N 1
ATOM 699 C CA . LYS A 1 84 ? 7.112 -14.946 -4.580 1.00 96.94 84 LYS A CA 1
ATOM 700 C C . LYS A 1 84 ? 6.273 -14.182 -5.592 1.00 96.94 84 LYS A C 1
ATOM 702 O O . LYS A 1 84 ? 5.837 -14.769 -6.574 1.00 96.94 84 LYS A O 1
ATOM 707 N N . PHE A 1 85 ? 6.086 -12.884 -5.377 1.00 95.69 85 PHE A N 1
ATOM 708 C CA . PHE A 1 85 ? 5.419 -12.044 -6.362 1.00 95.69 85 PHE A CA 1
ATOM 709 C C . PHE A 1 85 ? 6.229 -11.919 -7.655 1.00 95.69 85 PHE A C 1
ATOM 711 O O . PHE A 1 85 ? 5.658 -12.022 -8.733 1.00 95.69 85 PHE A O 1
ATOM 718 N N . ALA A 1 86 ? 7.552 -11.749 -7.553 1.00 94.88 86 ALA A N 1
ATOM 719 C CA . ALA A 1 86 ? 8.439 -11.708 -8.713 1.00 94.88 86 ALA A CA 1
ATOM 720 C C . ALA A 1 86 ? 8.300 -12.984 -9.557 1.00 94.88 86 ALA A C 1
ATOM 722 O O . ALA A 1 86 ? 8.079 -12.890 -10.762 1.00 94.88 86 ALA A O 1
ATOM 723 N N . ASP A 1 87 ? 8.339 -14.151 -8.907 1.00 95.31 87 ASP A N 1
ATOM 724 C CA . ASP A 1 87 ? 8.146 -15.447 -9.561 1.00 95.31 87 ASP A CA 1
ATOM 725 C C . ASP A 1 87 ? 6.766 -15.532 -10.239 1.00 95.31 87 ASP A C 1
ATOM 727 O O . ASP A 1 87 ? 6.670 -15.962 -11.386 1.00 95.31 87 ASP A O 1
ATOM 731 N N . TYR A 1 88 ? 5.707 -15.072 -9.559 1.00 93.75 88 TYR A N 1
ATOM 732 C CA . TYR A 1 88 ? 4.334 -15.072 -10.077 1.00 93.75 88 TYR A CA 1
ATOM 733 C C . TYR A 1 88 ? 4.174 -14.239 -11.357 1.00 93.75 88 TYR A C 1
ATOM 735 O O . TYR A 1 88 ? 3.506 -14.675 -12.289 1.00 93.75 88 TYR A O 1
ATOM 743 N N . ILE A 1 89 ? 4.817 -13.069 -11.433 1.00 91.81 89 ILE A N 1
ATOM 744 C CA . ILE A 1 89 ? 4.756 -12.191 -12.615 1.00 91.81 89 ILE A CA 1
ATOM 745 C C . ILE A 1 89 ? 5.849 -12.493 -13.657 1.00 91.81 89 ILE A C 1
ATOM 747 O O . ILE A 1 89 ? 6.047 -11.707 -14.581 1.00 91.81 89 ILE A O 1
ATOM 751 N N . GLY A 1 90 ? 6.610 -13.583 -13.496 1.00 91.00 90 GLY A N 1
ATOM 752 C CA . GLY A 1 90 ? 7.691 -13.952 -14.418 1.00 91.00 90 GLY A CA 1
ATOM 753 C C . GLY A 1 90 ? 8.893 -12.996 -14.403 1.00 91.00 90 GLY A C 1
ATOM 754 O O . GLY A 1 90 ? 9.635 -12.902 -15.382 1.00 91.00 90 GLY A O 1
ATOM 755 N N . MET A 1 91 ? 9.114 -12.273 -13.303 1.00 92.44 91 MET A N 1
ATOM 756 C CA . MET A 1 91 ? 10.203 -11.311 -13.146 1.00 92.44 91 MET A CA 1
ATOM 757 C C . MET A 1 91 ? 11.305 -11.846 -12.220 1.00 92.44 91 MET A C 1
ATOM 759 O O . MET A 1 91 ? 11.050 -12.387 -11.152 1.00 92.44 91 MET A O 1
ATOM 763 N N . ARG A 1 92 ? 12.578 -11.588 -12.556 1.00 94.75 92 ARG A N 1
ATOM 764 C CA . ARG A 1 92 ? 13.694 -11.843 -11.625 1.00 94.75 92 ARG A CA 1
ATOM 765 C C . ARG A 1 92 ? 13.539 -11.006 -10.339 1.00 94.75 92 ARG A C 1
ATOM 767 O O . ARG A 1 92 ? 13.380 -9.789 -10.452 1.00 94.75 92 ARG A O 1
ATOM 774 N N . PRO A 1 93 ? 13.723 -11.565 -9.128 1.00 95.62 93 PRO A N 1
ATOM 775 C CA . PRO A 1 93 ? 13.578 -10.811 -7.877 1.00 95.62 93 PRO A CA 1
ATOM 776 C C . PRO A 1 93 ? 14.410 -9.521 -7.802 1.00 95.62 93 PRO A C 1
ATOM 778 O O . PRO A 1 93 ? 13.924 -8.492 -7.336 1.00 95.62 93 PRO A O 1
ATOM 781 N N . SER A 1 94 ? 15.642 -9.532 -8.327 1.00 95.44 94 SER A N 1
ATOM 782 C CA . SER A 1 94 ? 16.501 -8.341 -8.390 1.00 95.44 94 SER A CA 1
ATOM 783 C C . SER A 1 94 ? 15.932 -7.241 -9.289 1.00 95.44 94 SER A C 1
ATOM 785 O O . SER A 1 94 ? 16.103 -6.058 -8.996 1.00 95.44 94 SER A O 1
ATOM 787 N N . ASN A 1 95 ? 15.221 -7.609 -10.358 1.00 93.69 95 ASN A N 1
ATOM 788 C CA . ASN A 1 95 ? 14.552 -6.653 -11.228 1.00 93.69 95 ASN A CA 1
ATOM 789 C C . ASN A 1 95 ? 13.377 -5.983 -10.515 1.00 93.69 95 ASN A C 1
ATOM 791 O O . ASN A 1 95 ? 13.213 -4.771 -10.656 1.00 93.69 95 ASN A O 1
ATOM 795 N N . LEU A 1 96 ? 12.629 -6.751 -9.720 1.00 94.81 96 LEU A N 1
ATOM 796 C CA . LEU A 1 96 ? 11.513 -6.237 -8.936 1.00 94.81 96 LEU A CA 1
ATOM 797 C C . LEU A 1 96 ? 11.998 -5.288 -7.838 1.00 94.81 96 LEU A C 1
ATOM 799 O O . LEU A 1 96 ? 11.418 -4.224 -7.654 1.00 94.81 96 LEU A O 1
ATOM 803 N N . THR A 1 97 ? 13.112 -5.609 -7.172 1.00 95.62 97 THR A N 1
ATOM 804 C CA . THR A 1 97 ? 13.736 -4.705 -6.192 1.00 95.62 97 THR A CA 1
ATOM 805 C C . THR A 1 97 ? 14.089 -3.356 -6.815 1.00 95.62 97 THR A C 1
ATOM 807 O O . THR A 1 97 ? 13.802 -2.320 -6.222 1.00 95.62 97 THR A O 1
ATOM 810 N N . LYS A 1 98 ? 14.684 -3.351 -8.015 1.00 95.75 98 LYS A N 1
ATOM 811 C CA . LYS A 1 98 ? 15.031 -2.106 -8.718 1.00 95.75 98 LYS A CA 1
ATOM 812 C C . LYS A 1 98 ? 13.795 -1.300 -9.114 1.00 95.75 98 LYS A C 1
ATOM 814 O O . LYS A 1 98 ? 13.802 -0.085 -8.953 1.00 95.75 98 LYS A O 1
ATOM 819 N N . LEU A 1 99 ? 12.735 -1.967 -9.580 1.00 94.38 99 LEU A N 1
ATOM 820 C CA . LEU A 1 99 ? 11.451 -1.324 -9.884 1.00 94.38 99 LEU A CA 1
ATOM 821 C C . LEU A 1 99 ? 10.856 -0.666 -8.634 1.00 94.38 99 LEU A C 1
ATOM 823 O O . LEU A 1 99 ? 10.484 0.502 -8.656 1.00 94.38 99 LEU A O 1
ATOM 827 N N . ILE A 1 100 ? 10.840 -1.398 -7.519 1.00 94.50 100 ILE A N 1
ATOM 828 C CA . ILE A 1 100 ? 10.317 -0.919 -6.238 1.00 94.50 100 ILE A CA 1
ATOM 829 C C . ILE A 1 100 ? 11.102 0.287 -5.701 1.00 94.50 100 ILE A C 1
ATOM 831 O O . ILE A 1 100 ? 10.527 1.155 -5.052 1.00 94.50 100 ILE A O 1
ATOM 835 N N . LYS A 1 101 ? 12.412 0.351 -5.955 1.00 95.12 101 LYS A N 1
ATOM 836 C CA . LYS A 1 101 ? 13.265 1.484 -5.567 1.00 95.12 101 LYS A CA 1
ATOM 837 C C . LYS A 1 101 ? 13.233 2.657 -6.555 1.00 95.12 101 LYS A C 1
ATOM 839 O O . LYS A 1 101 ? 13.871 3.668 -6.293 1.00 95.12 101 LYS A O 1
ATOM 844 N N . GLY A 1 102 ? 12.554 2.521 -7.696 1.00 93.25 102 GLY A N 1
ATOM 845 C CA . GLY A 1 102 ? 12.581 3.518 -8.771 1.00 93.25 102 GLY A CA 1
ATOM 846 C C . GLY A 1 102 ? 13.879 3.534 -9.592 1.00 93.25 102 GLY A C 1
ATOM 847 O O . GLY A 1 102 ? 14.032 4.368 -10.476 1.00 93.25 102 GLY A O 1
ATOM 848 N N . GLU A 1 103 ? 14.800 2.594 -9.359 1.00 95.25 103 GLU A N 1
ATOM 849 C CA . GLU A 1 103 ? 16.041 2.428 -10.136 1.00 95.25 103 GLU A CA 1
ATOM 850 C C . GLU A 1 103 ? 15.780 1.831 -11.531 1.00 95.25 103 GLU A C 1
ATOM 852 O O . GLU A 1 103 ? 16.639 1.862 -12.412 1.00 95.25 103 GLU A O 1
ATOM 857 N N . ARG A 1 104 ? 14.598 1.238 -11.733 1.00 91.31 104 ARG A N 1
ATOM 858 C CA . ARG A 1 104 ? 14.119 0.747 -13.026 1.00 91.31 104 ARG A CA 1
ATOM 859 C C . ARG A 1 104 ? 12.711 1.272 -13.283 1.00 91.31 104 ARG A C 1
ATOM 861 O O . ARG A 1 104 ? 11.839 1.120 -12.436 1.00 91.31 104 ARG A O 1
ATOM 868 N N . ALA A 1 105 ? 12.494 1.824 -14.474 1.00 88.62 105 ALA A N 1
ATOM 869 C CA . ALA A 1 105 ? 11.176 2.257 -14.917 1.00 88.62 105 ALA A CA 1
ATOM 870 C C . ALA A 1 105 ? 10.222 1.069 -15.125 1.00 88.62 105 ALA A C 1
ATOM 872 O O . ALA A 1 105 ? 10.638 -0.026 -15.517 1.00 88.62 105 ALA A O 1
ATOM 873 N N . LEU A 1 106 ? 8.932 1.314 -14.896 1.00 88.88 106 LEU A N 1
ATOM 874 C CA . LEU A 1 106 ? 7.863 0.394 -15.264 1.00 88.88 106 LEU A CA 1
ATOM 875 C C . LEU A 1 106 ? 7.778 0.308 -16.794 1.00 88.88 106 LEU A C 1
ATOM 877 O O . LEU A 1 106 ? 7.679 1.335 -17.462 1.00 88.88 106 LEU A O 1
ATOM 881 N N . ASN A 1 107 ? 7.831 -0.903 -17.348 1.00 89.75 107 ASN A N 1
ATOM 882 C CA . ASN A 1 107 ? 7.610 -1.115 -18.779 1.00 89.75 107 ASN A CA 1
ATOM 883 C C . ASN A 1 107 ? 6.122 -1.400 -19.063 1.00 89.75 107 ASN A C 1
ATOM 885 O O . ASN A 1 107 ? 5.336 -1.634 -18.145 1.00 89.75 107 ASN A O 1
ATOM 889 N N . HIS A 1 108 ? 5.741 -1.388 -20.340 1.00 90.81 108 HIS A N 1
ATOM 890 C CA . HIS A 1 108 ? 4.344 -1.544 -20.754 1.00 90.81 108 HIS A CA 1
ATOM 891 C C . HIS A 1 108 ? 3.761 -2.914 -20.384 1.00 90.81 108 HIS A C 1
ATOM 893 O O . HIS A 1 108 ? 2.633 -2.984 -19.911 1.00 90.81 108 HIS A O 1
ATOM 899 N N . GLU A 1 109 ? 4.530 -3.994 -20.538 1.00 89.69 109 GLU A N 1
ATOM 900 C CA . GLU A 1 109 ? 4.083 -5.345 -20.174 1.00 89.69 109 GLU A CA 1
ATOM 901 C C . GLU A 1 109 ? 3.734 -5.438 -18.685 1.00 89.69 109 GLU A C 1
ATOM 903 O O . GLU A 1 109 ? 2.664 -5.911 -18.316 1.00 89.69 109 GLU A O 1
ATOM 908 N N . LEU A 1 110 ? 4.602 -4.917 -17.817 1.00 89.94 110 LEU A N 1
ATOM 909 C CA . LEU A 1 110 ? 4.370 -4.895 -16.376 1.00 89.94 110 LEU A CA 1
ATOM 910 C C . LEU A 1 110 ? 3.230 -3.963 -15.988 1.00 89.94 110 LEU A C 1
ATOM 912 O O . LEU A 1 110 ? 2.500 -4.272 -15.052 1.00 89.94 110 LEU A O 1
ATOM 916 N N . ALA A 1 111 ? 3.062 -2.846 -16.697 1.00 90.81 111 ALA A N 1
ATOM 917 C CA . ALA A 1 111 ? 1.918 -1.968 -16.494 1.00 90.81 111 ALA A CA 1
ATOM 918 C C . ALA A 1 111 ? 0.599 -2.704 -16.774 1.00 90.81 111 ALA A C 1
ATOM 920 O O . ALA A 1 111 ? -0.334 -2.585 -15.984 1.00 90.81 111 ALA A O 1
ATOM 921 N N . LEU A 1 112 ? 0.544 -3.520 -17.834 1.00 91.06 112 LEU A N 1
ATOM 922 C CA . LEU A 1 112 ? -0.618 -4.362 -18.128 1.00 91.06 112 LEU A CA 1
ATOM 923 C C . LEU A 1 112 ? -0.843 -5.415 -17.040 1.00 91.06 112 LEU A C 1
ATOM 925 O O . LEU A 1 112 ? -1.963 -5.541 -16.558 1.00 91.06 112 LEU A O 1
ATOM 929 N N . VAL A 1 113 ? 0.207 -6.118 -16.594 1.00 90.25 113 VAL A N 1
ATOM 930 C CA . VAL A 1 113 ? 0.087 -7.078 -15.480 1.00 90.25 113 VAL A CA 1
ATOM 931 C C . VAL A 1 113 ? -0.461 -6.387 -14.232 1.00 90.25 113 VAL A C 1
ATOM 933 O O . VAL A 1 113 ? -1.412 -6.873 -13.625 1.00 90.25 113 VAL A O 1
ATOM 936 N N . PHE A 1 114 ? 0.084 -5.231 -13.860 1.00 89.56 114 PHE A N 1
ATOM 937 C CA . PHE A 1 114 ? -0.373 -4.496 -12.683 1.00 89.56 114 PHE A CA 1
ATOM 938 C C . PHE A 1 114 ? -1.812 -3.997 -12.826 1.00 89.56 114 PHE A C 1
ATOM 940 O O . PHE A 1 114 ? -2.559 -4.116 -11.863 1.00 89.56 114 PHE A O 1
ATOM 947 N N . GLY A 1 115 ? -2.238 -3.554 -14.011 1.00 86.88 115 GLY A N 1
ATOM 948 C CA . GLY A 1 115 ? -3.633 -3.177 -14.273 1.00 86.88 115 GLY A CA 1
ATOM 949 C C . GLY A 1 115 ? -4.636 -4.339 -14.240 1.00 86.88 115 GLY A C 1
ATOM 950 O O . GLY A 1 115 ? -5.835 -4.101 -14.293 1.00 86.88 115 GLY A O 1
ATOM 951 N N . THR A 1 116 ? -4.176 -5.594 -14.178 1.00 87.12 116 THR A N 1
ATOM 952 C CA . THR A 1 116 ? -5.054 -6.750 -13.897 1.00 87.12 116 THR A CA 1
ATOM 953 C C . THR A 1 116 ? -5.123 -7.107 -12.412 1.00 87.12 116 THR A C 1
ATOM 955 O O . THR A 1 116 ? -6.035 -7.814 -11.991 1.00 87.12 116 THR A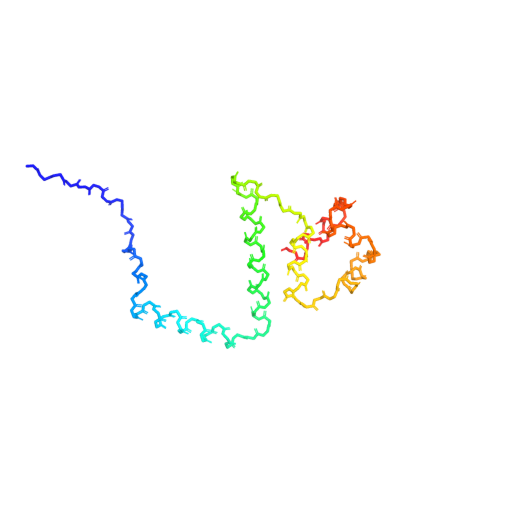 O 1
ATOM 958 N N . ILE A 1 117 ? -4.146 -6.652 -11.623 1.00 83.44 117 ILE A N 1
ATOM 959 C CA . ILE A 1 117 ? -4.043 -6.917 -10.182 1.00 83.44 117 ILE A CA 1
ATOM 960 C C . ILE A 1 117 ? -4.759 -5.819 -9.388 1.00 83.44 117 ILE A C 1
ATOM 962 O O . ILE A 1 117 ? -5.426 -6.111 -8.393 1.00 83.44 117 ILE A O 1
ATOM 966 N N . PHE A 1 118 ? -4.599 -4.572 -9.831 1.00 78.75 118 PHE A N 1
ATOM 967 C CA . PHE A 1 118 ? -5.290 -3.387 -9.332 1.00 78.75 118 PHE A CA 1
ATOM 968 C C . PHE A 1 118 ? -6.495 -3.102 -10.217 1.00 78.75 118 PHE A C 1
ATOM 970 O O . PHE A 1 118 ? -7.596 -2.920 -9.653 1.00 78.75 118 PHE A O 1
#

InterPro domains:
  IPR001387 Cro/C1-type, helix-turn-helix domain [cd00093] (68-116)
  IPR010982 Lambda repressor-like, DNA-binding domain superfamily [G3DSA:1.10.260.40] (50-118)
  IPR010982 Lambda repressor-like, DNA-binding domain superfamily [SSF47413] (68-118)

Radius of gyration: 21.46 Å; chains: 1; bounding box: 52×60×45 Å

Sequence (118 aa):
MKNQENKAQVLTDRMDVGTKEFNEFQAILLNKSRERSIEQKKVVELMSLKFKMEDYLNSKDKHFKLVGDFLKEFLNAFEIRQNKFADYIGMRPSNLTKLIKGERALNHELALVFGTIF

Secondary structure (DSSP, 8-state):
----------SSPPP-TTSHHHHHHHHHHHHHHHTS-HHHHHHHHHHHHHHHHHHHHH-SS-----HHHHHHHHHHHTT--HHHHHHHTT--HHHHHHHHTTSSPPPHHHHHHHHHH-

Organism: NCBI:txid2100725

pLDDT: mean 86.58, std 13.99, range [36.59, 96.94]